Protein AF-A0A7J7GRZ1-F1 (afdb_monomer)

Foldseek 3Di:
DAQDKDWDWDQDPVRDIDIAIAGRHDPPDPRDHDDDPWDKPPWDWDQDPNDIDTDIDTDDPDDPPPDD

pLDDT: mean 86.42, std 11.25, range [49.72, 95.19]

Mean predicted aligned error: 6.76 Å

Solvent-accessible surface area (backbone atoms only — not comparable to full-atom values): 4569 Å² total; per-residue (Å²): 114,69,74,41,74,45,78,49,74,51,73,44,97,88,71,48,78,47,70,49,36,20,56,29,78,44,95,86,58,82,75,55,78,41,75,56,100,50,60,70,43,79,73,44,72,45,82,57,94,96,37,82,46,80,44,70,44,75,50,78,79,74,84,88,74,88,74,136

Secondary structure (DSSP, 8-state):
-TTEEEEEEEE-TTSPEEEEEEEE-SSS--------SS-EEEEEEEEETTEEEEEEEE----------

Organism: Camellia sinensis (NCBI:txid4442)

Radius of gyration: 15.09 Å; Cα contacts (8 Å, |Δi|>4): 113; chains: 1; bounding box: 50×25×29 Å

Nearest PDB structures (foldseek):
  7zt9-assembly1_D  TM=3.285E-01  e=3.002E+00  Homo sapiens
  7dzm-assembly1_E  TM=2.838E-01  e=9.381E+00  Homo sapiens
  5sws-assembly1_D  TM=2.691E-01  e=9.960E+00  Mus musculus

InterPro domains:
  IPR045265 AIR12, DOMON domain [PF04526] (1-61)

Structure (mmCIF, N/CA/C/O backbone):
data_AF-A0A7J7GRZ1-F1
#
_entry.id   AF-A0A7J7GRZ1-F1
#
loop_
_atom_site.group_PDB
_atom_site.id
_atom_site.type_symbol
_atom_site.label_atom_id
_atom_site.label_alt_id
_atom_site.label_comp_id
_atom_site.label_asym_id
_atom_site.label_entity_id
_atom_site.label_seq_id
_atom_site.pdbx_PDB_ins_code
_atom_site.Cartn_x
_atom_site.Cartn_y
_atom_site.Cartn_z
_atom_site.occupancy
_atom_site.B_iso_or_equiv
_atom_site.auth_seq_id
_atom_site.auth_comp_id
_atom_site.auth_asym_id
_atom_site.auth_atom_id
_atom_site.pdbx_PDB_model_num
ATOM 1 N N . MET A 1 1 ? -1.365 -1.658 -15.738 1.00 75.38 1 MET A N 1
ATOM 2 C CA . MET A 1 1 ? -0.267 -1.649 -16.728 1.00 75.38 1 MET A CA 1
ATOM 3 C C . MET A 1 1 ? 0.939 -2.293 -16.062 1.00 75.38 1 MET A C 1
ATOM 5 O O . MET A 1 1 ? 1.082 -2.136 -14.856 1.00 75.38 1 MET A O 1
ATOM 9 N N . VAL A 1 2 ? 1.749 -3.056 -16.793 1.00 85.81 2 VAL A N 1
ATOM 10 C CA . VAL A 1 2 ? 2.977 -3.648 -16.233 1.00 85.81 2 VAL A CA 1
ATOM 11 C C . VAL A 1 2 ? 4.007 -2.540 -15.966 1.00 85.81 2 VAL A C 1
ATOM 13 O O . VAL A 1 2 ? 4.087 -1.593 -16.745 1.00 85.81 2 VAL A O 1
ATOM 16 N N . GLY A 1 3 ? 4.7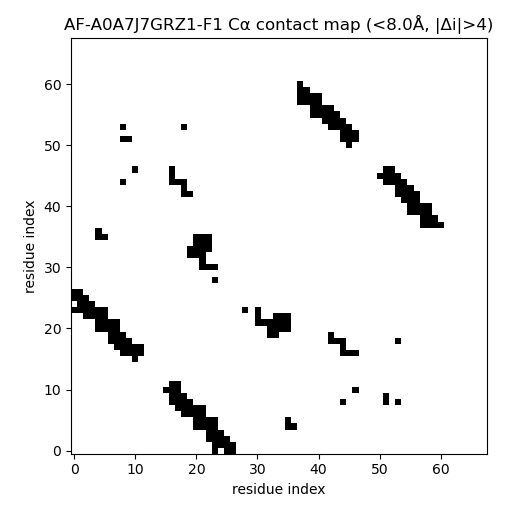43 -2.630 -14.858 1.00 85.06 3 GLY A N 1
ATOM 17 C CA . GLY A 1 3 ? 5.687 -1.619 -14.372 1.00 85.06 3 GLY A CA 1
ATOM 18 C C . GLY A 1 3 ? 5.062 -0.534 -13.486 1.00 85.06 3 GLY A C 1
ATOM 19 O O . GLY A 1 3 ? 5.708 0.470 -13.197 1.00 85.06 3 GLY A O 1
ATOM 20 N N . THR A 1 4 ? 3.800 -0.689 -13.065 1.00 89.88 4 THR A N 1
ATOM 21 C CA . THR A 1 4 ? 3.156 0.260 -12.137 1.00 89.88 4 THR A CA 1
ATOM 22 C C .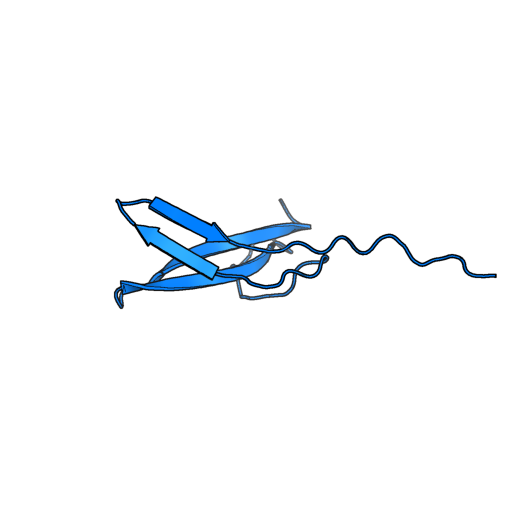 THR A 1 4 ? 3.595 -0.004 -10.699 1.00 89.88 4 THR A C 1
ATOM 24 O O . THR A 1 4 ? 3.613 -1.147 -10.249 1.00 89.88 4 THR A O 1
ATOM 27 N N . GLN A 1 5 ? 3.899 1.068 -9.973 1.00 89.88 5 GLN A N 1
ATOM 28 C CA . GLN A 1 5 ? 4.239 1.051 -8.552 1.00 89.88 5 GLN A CA 1
ATOM 29 C C . GLN A 1 5 ? 3.015 1.464 -7.737 1.00 89.88 5 GLN A C 1
ATOM 31 O O . GLN A 1 5 ? 2.361 2.453 -8.074 1.00 89.88 5 GLN A O 1
ATOM 36 N N . VAL A 1 6 ? 2.679 0.696 -6.700 1.00 91.06 6 VAL A N 1
ATOM 37 C CA . VAL A 1 6 ? 1.404 0.829 -5.985 1.00 91.06 6 VAL A CA 1
ATOM 38 C C . VAL A 1 6 ? 1.625 0.797 -4.475 1.00 91.06 6 VAL A C 1
ATOM 40 O O . VAL A 1 6 ? 2.425 0.015 -3.965 1.00 91.06 6 VAL A O 1
ATOM 43 N N . ILE A 1 7 ? 0.869 1.630 -3.759 1.00 93.19 7 ILE A N 1
ATOM 44 C CA . ILE A 1 7 ? 0.676 1.530 -2.311 1.00 93.19 7 ILE A CA 1
ATOM 45 C C . ILE A 1 7 ? -0.738 1.007 -2.084 1.00 93.19 7 ILE A C 1
ATOM 47 O O . ILE A 1 7 ? -1.700 1.571 -2.609 1.00 93.19 7 ILE A O 1
ATOM 51 N N . ILE A 1 8 ? -0.862 -0.076 -1.325 1.00 93.12 8 ILE A N 1
ATOM 52 C CA . ILE A 1 8 ? -2.135 -0.730 -1.032 1.00 93.12 8 ILE A CA 1
ATOM 53 C C . ILE A 1 8 ? -2.453 -0.522 0.437 1.00 93.12 8 ILE A C 1
ATOM 55 O O . ILE A 1 8 ? -1.604 -0.760 1.291 1.00 93.12 8 ILE A O 1
ATOM 59 N N . ALA A 1 9 ? -3.692 -0.128 0.727 1.00 94.69 9 ALA A N 1
ATOM 60 C CA . ALA A 1 9 ? -4.234 -0.136 2.074 1.00 94.69 9 ALA A CA 1
ATOM 61 C C . ALA A 1 9 ? -5.647 -0.720 2.076 1.00 94.69 9 ALA A C 1
ATOM 63 O O . ALA A 1 9 ? -6.474 -0.361 1.237 1.00 94.69 9 ALA A O 1
ATOM 64 N N . TYR A 1 10 ? -5.921 -1.619 3.017 1.00 93.44 10 TYR A N 1
ATOM 65 C CA . TYR A 1 10 ? -7.247 -2.200 3.215 1.00 93.44 10 TYR A CA 1
ATOM 66 C C . TYR A 1 10 ? -7.447 -2.617 4.670 1.00 93.44 10 TYR A C 1
ATOM 68 O O . TYR A 1 10 ? -6.487 -2.835 5.413 1.00 93.44 10 TYR A O 1
ATOM 76 N N . GLN A 1 11 ? -8.709 -2.744 5.068 1.00 93.75 11 GLN A N 1
ATOM 77 C CA . GLN A 1 11 ? -9.065 -3.284 6.370 1.00 93.75 11 GLN A CA 1
ATOM 78 C C . GLN A 1 11 ? -9.117 -4.809 6.295 1.00 93.75 11 GLN A C 1
ATOM 80 O O . GLN A 1 11 ? -9.818 -5.382 5.458 1.00 93.75 11 GLN A O 1
ATOM 85 N N . LYS A 1 12 ? -8.353 -5.474 7.157 1.00 92.00 12 LYS A N 1
ATOM 86 C CA . LYS A 1 12 ? -8.394 -6.926 7.301 1.00 92.00 12 LYS A CA 1
ATOM 87 C C . LYS A 1 12 ? -9.710 -7.350 7.971 1.00 92.00 12 LYS A C 1
ATOM 89 O O . LYS A 1 12 ? -10.313 -6.562 8.701 1.00 92.00 12 LYS A O 1
ATOM 94 N N . PRO A 1 13 ? -10.143 -8.610 7.796 1.00 91.75 13 PRO A N 1
ATOM 95 C CA . PRO A 1 13 ? -11.344 -9.128 8.456 1.00 91.75 13 PRO A CA 1
ATOM 96 C C . PRO A 1 13 ? -11.292 -9.078 9.991 1.00 91.75 13 PRO A C 1
ATOM 98 O O . PRO A 1 13 ? -12.333 -9.084 10.637 1.00 91.75 13 PRO A O 1
ATOM 101 N N . ASP A 1 14 ? -10.092 -9.022 10.575 1.00 91.00 14 ASP A N 1
ATOM 102 C CA . ASP A 1 14 ? -9.864 -8.863 12.018 1.00 91.00 14 ASP A CA 1
ATOM 103 C C . ASP A 1 14 ? -10.062 -7.413 12.515 1.00 91.00 14 ASP A C 1
ATOM 105 O O . ASP A 1 14 ? -9.908 -7.136 13.703 1.00 91.00 14 ASP A O 1
ATOM 109 N N . GLY A 1 15 ? -10.415 -6.488 11.616 1.00 87.38 15 GLY A N 1
ATOM 110 C CA . GLY A 1 15 ? -10.631 -5.071 11.896 1.00 87.38 15 GLY A CA 1
ATOM 111 C C . GLY A 1 15 ? -9.356 -4.227 11.874 1.00 87.38 15 GLY A C 1
ATOM 112 O O . GLY A 1 15 ? -9.456 -2.998 11.873 1.00 87.38 15 GLY A O 1
ATOM 113 N N . ASN A 1 16 ? -8.177 -4.851 11.810 1.00 90.69 16 ASN A N 1
ATOM 114 C CA . ASN A 1 16 ? -6.904 -4.150 11.758 1.00 90.69 16 ASN A CA 1
ATOM 115 C C . ASN A 1 16 ? -6.603 -3.649 10.339 1.00 90.69 16 ASN A C 1
ATOM 117 O O . ASN A 1 16 ? -7.100 -4.177 9.343 1.00 90.69 16 ASN A O 1
ATOM 121 N N . MET A 1 17 ? -5.753 -2.633 10.226 1.00 94.06 17 MET A N 1
ATOM 122 C CA . MET A 1 17 ? -5.379 -2.088 8.925 1.00 94.06 17 MET A CA 1
ATOM 123 C C . MET A 1 17 ? -4.123 -2.759 8.369 1.00 94.06 17 MET A C 1
ATOM 125 O O . MET A 1 17 ? -3.137 -2.960 9.077 1.00 94.06 17 MET A O 1
ATOM 129 N N . ALA A 1 18 ? -4.153 -3.087 7.079 1.00 93.94 18 ALA A N 1
ATOM 130 C CA . ALA A 1 18 ? -2.983 -3.473 6.304 1.00 93.94 18 ALA A CA 1
ATOM 131 C C . ALA A 1 18 ? -2.546 -2.292 5.437 1.00 93.94 18 ALA A C 1
ATOM 133 O O . ALA A 1 18 ? -3.390 -1.656 4.804 1.00 93.94 18 ALA A O 1
ATOM 134 N N . VAL A 1 19 ? -1.241 -2.037 5.371 1.00 95.19 19 VAL A N 1
ATOM 135 C CA . VAL A 1 19 ? -0.647 -1.134 4.387 1.00 95.19 19 VAL A CA 1
ATOM 136 C C . VAL A 1 19 ? 0.696 -1.690 3.945 1.00 95.19 19 VAL A C 1
ATOM 138 O O . VAL A 1 19 ? 1.482 -2.120 4.784 1.00 95.19 19 VAL A O 1
ATOM 141 N N . TYR A 1 20 ? 0.937 -1.722 2.640 1.00 94.31 20 TYR A N 1
ATOM 142 C CA . TYR A 1 20 ? 2.212 -2.156 2.076 1.00 94.31 20 TYR A CA 1
ATOM 143 C C . TYR A 1 20 ? 2.370 -1.664 0.638 1.00 94.31 20 TYR A C 1
ATOM 145 O O . TYR A 1 20 ? 1.433 -1.161 0.009 1.00 94.31 20 TYR A O 1
ATOM 153 N N . THR A 1 21 ? 3.577 -1.810 0.109 1.00 94.19 21 THR A N 1
ATOM 154 C CA . THR A 1 21 ? 3.918 -1.481 -1.273 1.00 94.19 21 THR A CA 1
ATOM 155 C C . THR A 1 21 ? 3.951 -2.725 -2.153 1.00 94.19 21 THR A C 1
ATOM 157 O O . THR A 1 21 ? 4.218 -3.825 -1.677 1.00 94.19 21 THR A O 1
ATOM 160 N N . THR A 1 22 ? 3.685 -2.568 -3.448 1.00 92.62 22 THR A N 1
ATOM 161 C CA . THR A 1 22 ? 3.836 -3.648 -4.431 1.00 92.62 22 THR A CA 1
ATOM 162 C C . THR A 1 22 ? 4.142 -3.098 -5.824 1.00 92.62 22 THR A C 1
ATOM 164 O O . THR A 1 22 ? 3.731 -1.986 -6.180 1.00 92.62 22 THR A O 1
ATOM 167 N N . SER A 1 23 ? 4.854 -3.888 -6.624 1.00 90.88 23 SER A N 1
ATOM 168 C CA . SER A 1 23 ? 5.082 -3.652 -8.047 1.00 90.88 23 SER A CA 1
ATOM 169 C C . SER A 1 23 ? 4.180 -4.558 -8.886 1.00 90.88 23 SER A C 1
ATOM 171 O O . SER A 1 23 ? 4.016 -5.752 -8.635 1.00 90.88 23 SER A O 1
ATOM 173 N N . VAL A 1 24 ? 3.556 -3.988 -9.915 1.00 89.75 24 VAL A N 1
ATOM 174 C CA . VAL A 1 24 ? 2.755 -4.748 -10.880 1.00 89.75 24 VAL A CA 1
ATOM 175 C C . VAL A 1 24 ? 3.641 -5.110 -12.063 1.00 89.75 24 VAL A C 1
ATOM 177 O O . VAL A 1 24 ? 3.676 -4.391 -13.056 1.00 89.75 24 VAL A O 1
ATOM 180 N N . ASP A 1 25 ? 4.346 -6.234 -11.967 1.00 86.81 25 ASP A N 1
ATOM 181 C CA . ASP A 1 25 ? 5.322 -6.664 -12.986 1.00 86.81 25 ASP A CA 1
ATOM 182 C C . ASP A 1 25 ? 4.726 -7.597 -14.053 1.00 86.81 25 ASP A C 1
ATOM 184 O O . ASP A 1 25 ? 5.349 -7.893 -15.071 1.00 86.81 25 ASP A O 1
ATOM 188 N N . SER A 1 26 ? 3.487 -8.047 -13.859 1.00 87.19 26 SER A N 1
ATOM 189 C CA . SER A 1 26 ? 2.738 -8.816 -14.851 1.00 87.19 26 SER A CA 1
ATOM 190 C C . SER A 1 26 ? 1.230 -8.609 -14.691 1.00 87.19 26 SER A C 1
ATOM 192 O O . SER A 1 26 ? 0.762 -8.078 -13.683 1.00 87.19 26 SER A O 1
ATOM 194 N N . TYR A 1 27 ? 0.449 -9.044 -15.683 1.00 84.69 27 TYR A N 1
ATOM 195 C CA . TYR A 1 27 ? -1.014 -9.081 -15.574 1.00 84.69 27 TYR A CA 1
ATOM 196 C C . TYR A 1 27 ? -1.515 -10.167 -14.613 1.00 84.69 27 TYR A C 1
ATOM 198 O O . TYR A 1 27 ? -2.609 -10.042 -14.072 1.00 84.69 27 TYR A O 1
ATOM 206 N N . ALA A 1 28 ? -0.707 -11.198 -14.358 1.00 87.38 28 ALA A N 1
ATOM 207 C CA . ALA A 1 28 ? -0.949 -12.191 -13.319 1.00 87.38 28 ALA A CA 1
ATOM 208 C C . ALA A 1 28 ? -0.335 -11.712 -11.990 1.00 87.38 28 ALA A C 1
ATOM 210 O O . ALA A 1 28 ? 0.542 -12.363 -11.424 1.00 87.38 28 ALA A O 1
ATOM 211 N N . THR A 1 29 ? -0.745 -10.532 -11.516 1.00 84.25 29 THR A N 1
ATOM 212 C CA . THR A 1 29 ? -0.264 -9.999 -10.234 1.00 84.25 29 THR A CA 1
ATOM 213 C C . THR A 1 29 ? -1.080 -10.552 -9.070 1.00 84.25 29 THR A C 1
ATOM 215 O O . THR A 1 29 ? -2.305 -10.623 -9.132 1.00 84.25 29 THR A O 1
ATOM 218 N N . GLN A 1 30 ? -0.393 -10.923 -7.992 1.00 87.06 30 GLN A N 1
ATOM 219 C CA . GLN A 1 30 ? -1.009 -11.292 -6.713 1.00 87.06 30 GLN A CA 1
ATOM 220 C C . GLN A 1 30 ? -1.002 -10.123 -5.718 1.00 87.06 30 GLN A C 1
ATOM 222 O O . GLN A 1 30 ? -1.401 -10.305 -4.573 1.00 87.06 30 GLN A O 1
ATOM 227 N N . LEU A 1 31 ? -0.531 -8.940 -6.149 1.00 88.94 31 LEU A N 1
ATOM 228 C CA . LEU A 1 31 ? -0.331 -7.763 -5.297 1.00 88.94 31 LEU A CA 1
ATOM 229 C C . LEU A 1 31 ? 0.464 -8.102 -4.029 1.00 88.94 31 LEU A C 1
ATOM 231 O O . LEU A 1 31 ? 0.166 -7.621 -2.943 1.00 88.94 31 LEU A O 1
ATOM 235 N N . GLN A 1 32 ? 1.458 -8.978 -4.168 1.00 88.94 32 GLN A N 1
ATOM 236 C CA . GLN A 1 32 ? 2.295 -9.390 -3.054 1.00 88.94 32 GLN A CA 1
ATOM 237 C C . GLN A 1 32 ? 3.129 -8.203 -2.564 1.00 88.94 32 GLN A C 1
ATOM 239 O O . GLN A 1 32 ? 3.606 -7.403 -3.371 1.00 88.94 32 GLN A O 1
ATOM 244 N N . GLU A 1 33 ? 3.311 -8.105 -1.249 1.00 91.19 33 GLU A N 1
ATOM 245 C CA . GLU A 1 33 ? 4.185 -7.103 -0.646 1.00 91.19 33 GLU A CA 1
ATOM 246 C C . GLU A 1 33 ? 5.589 -7.158 -1.263 1.00 91.19 33 GLU A C 1
ATOM 248 O O . GLU A 1 33 ? 6.202 -8.221 -1.383 1.00 91.19 33 GLU A O 1
ATOM 253 N N . GLY A 1 34 ? 6.075 -5.995 -1.684 1.00 88.19 34 GLY A N 1
ATOM 254 C CA . GLY A 1 34 ? 7.338 -5.843 -2.382 1.00 88.19 34 GLY A CA 1
ATOM 255 C C . GLY A 1 34 ? 7.811 -4.395 -2.387 1.00 88.19 34 GLY A C 1
ATOM 256 O O . GLY A 1 34 ? 7.067 -3.465 -2.075 1.00 88.19 34 GLY A O 1
ATOM 257 N N . ASN A 1 35 ? 9.074 -4.199 -2.747 1.00 86.19 35 ASN A N 1
ATOM 258 C CA . ASN A 1 35 ? 9.690 -2.878 -2.735 1.00 86.19 35 ASN A CA 1
ATOM 259 C C . ASN A 1 35 ? 9.358 -2.091 -4.004 1.00 86.19 35 ASN A C 1
ATOM 261 O O . ASN A 1 35 ? 9.263 -2.647 -5.097 1.00 86.19 35 ASN A O 1
ATOM 265 N N . LEU A 1 36 ? 9.235 -0.775 -3.851 1.00 88.12 36 LEU A N 1
ATOM 266 C CA . LEU A 1 36 ? 9.161 0.153 -4.974 1.00 88.12 36 LEU A CA 1
ATOM 267 C C . LEU A 1 36 ? 10.574 0.510 -5.454 1.00 88.12 36 LEU A C 1
ATOM 269 O O . LEU A 1 36 ? 11.558 0.360 -4.731 1.00 88.12 36 LEU A O 1
ATOM 273 N N . SER A 1 37 ? 10.678 1.006 -6.685 1.00 85.88 37 SER A N 1
ATOM 274 C CA . SER A 1 37 ? 11.937 1.502 -7.251 1.00 85.88 37 SER A CA 1
ATOM 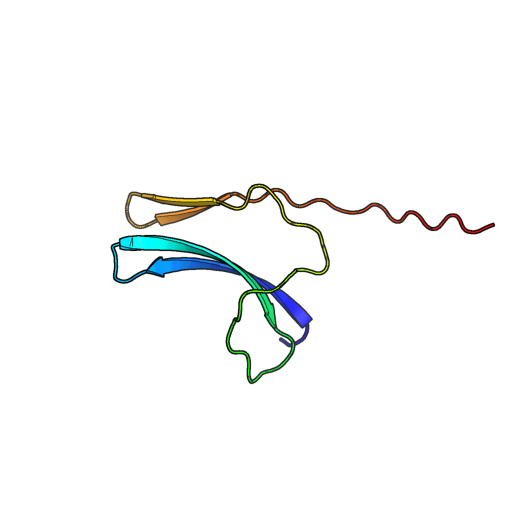275 C C . SER A 1 37 ? 12.452 2.749 -6.530 1.00 85.88 37 SER A C 1
ATOM 277 O O . SER A 1 37 ? 13.629 3.079 -6.649 1.00 85.88 37 SER A O 1
ATOM 279 N N . PHE A 1 38 ? 11.583 3.441 -5.790 1.00 84.38 38 PHE A N 1
ATOM 280 C CA . PHE A 1 38 ? 11.949 4.511 -4.871 1.00 84.38 38 PHE A CA 1
ATOM 281 C C . PHE A 1 38 ? 11.732 4.073 -3.416 1.00 84.38 38 PHE A C 1
ATOM 283 O O . PHE A 1 38 ? 10.737 3.405 -3.118 1.00 84.38 38 PHE A O 1
ATOM 290 N N . PRO A 1 39 ? 12.630 4.457 -2.495 1.00 87.19 39 PRO A N 1
ATOM 291 C CA . PRO A 1 39 ? 12.451 4.170 -1.084 1.00 87.19 39 PRO A CA 1
ATOM 292 C C . PRO A 1 39 ? 11.204 4.872 -0.532 1.00 87.19 39 PRO A C 1
ATOM 294 O O . PRO A 1 39 ? 11.010 6.080 -0.709 1.00 87.19 39 PRO A O 1
ATOM 297 N N . VAL A 1 40 ? 10.373 4.092 0.160 1.00 89.25 40 VAL A N 1
ATOM 298 C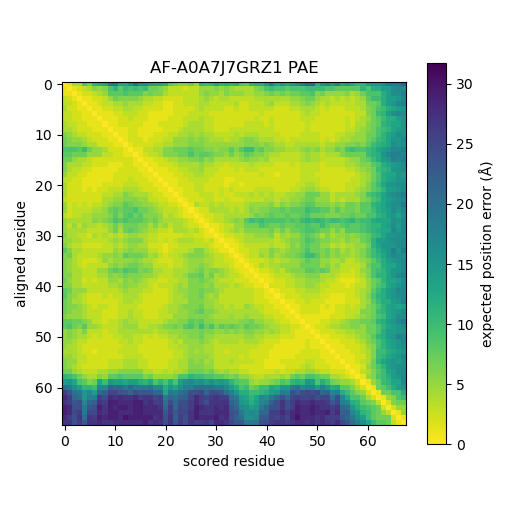 CA . VAL A 1 40 ? 9.215 4.566 0.922 1.00 89.25 40 VAL A CA 1
ATOM 299 C C . VAL A 1 40 ? 9.456 4.250 2.393 1.00 89.25 40 VAL A C 1
ATOM 301 O O . VAL A 1 40 ? 9.757 3.109 2.737 1.00 89.25 40 VAL A O 1
ATOM 304 N N . SER A 1 41 ? 9.325 5.254 3.255 1.00 90.19 41 SER A N 1
ATOM 305 C CA . SER A 1 41 ? 9.433 5.112 4.710 1.00 90.19 41 SER A CA 1
ATOM 306 C C . SER A 1 41 ? 8.185 5.639 5.412 1.00 90.19 41 SER A C 1
ATOM 308 O O . SER A 1 41 ? 7.308 6.238 4.786 1.00 90.19 41 SER A O 1
ATOM 310 N N . ASP A 1 42 ? 8.103 5.389 6.722 1.00 91.56 42 ASP A N 1
ATOM 311 C CA . ASP A 1 42 ? 7.039 5.896 7.602 1.00 91.56 42 ASP A CA 1
ATOM 312 C C . ASP A 1 42 ? 5.623 5.534 7.123 1.00 91.56 42 ASP A C 1
ATOM 314 O O . ASP A 1 42 ? 4.659 6.278 7.321 1.00 91.56 42 ASP A O 1
ATOM 318 N N . LEU A 1 43 ? 5.506 4.373 6.468 1.00 93.06 43 LEU A N 1
ATOM 319 C CA . LEU A 1 43 ? 4.260 3.898 5.891 1.00 93.06 43 LEU A CA 1
ATOM 320 C C . LEU A 1 43 ? 3.277 3.534 7.006 1.00 93.06 43 LEU A C 1
ATOM 322 O O . LEU A 1 43 ? 3.514 2.627 7.803 1.00 93.06 43 LEU A O 1
ATOM 326 N N . SER A 1 44 ? 2.156 4.242 7.051 1.00 93.44 44 SER A N 1
ATOM 327 C CA . SER A 1 44 ? 1.092 4.003 8.019 1.00 93.44 44 SER A CA 1
ATOM 328 C C . SER A 1 44 ? -0.274 4.282 7.410 1.00 93.44 44 SER A C 1
ATOM 330 O O . SER A 1 44 ? -0.411 4.881 6.341 1.00 93.44 44 SER A O 1
ATOM 332 N N . THR A 1 45 ? -1.312 3.792 8.077 1.00 94.94 45 THR A N 1
ATOM 333 C CA . THR A 1 45 ? -2.684 3.879 7.588 1.00 94.94 45 THR A CA 1
ATOM 334 C C . THR A 1 45 ? -3.643 4.113 8.743 1.00 94.94 45 THR A C 1
ATOM 336 O O . THR A 1 45 ? -3.473 3.561 9.830 1.00 94.94 45 THR A O 1
ATOM 339 N N . LEU A 1 46 ? -4.673 4.912 8.491 1.00 93.75 46 LEU A N 1
ATOM 340 C CA . LEU A 1 46 ? -5.748 5.197 9.430 1.00 93.75 46 LEU A CA 1
ATOM 341 C C . LEU A 1 46 ? -7.089 4.935 8.755 1.00 93.75 46 LEU A C 1
ATOM 343 O O . LEU A 1 46 ? -7.338 5.431 7.657 1.00 93.75 46 LEU A O 1
ATOM 347 N N . PHE A 1 47 ?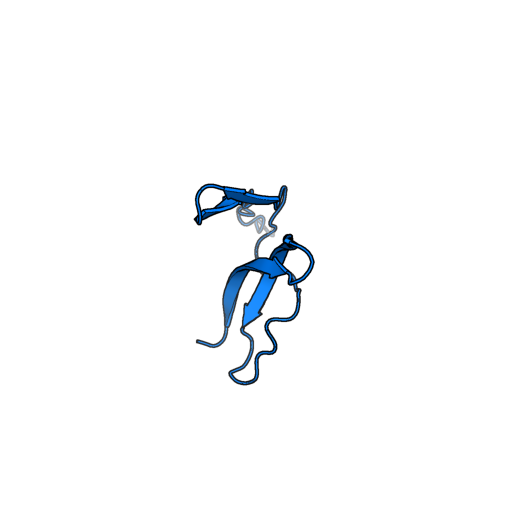 -7.960 4.195 9.435 1.00 92.75 47 PHE A N 1
ATOM 348 C CA . PHE A 1 47 ? -9.356 4.060 9.045 1.00 92.75 47 PHE A CA 1
ATOM 349 C C . PHE A 1 47 ? -10.240 4.829 10.021 1.00 92.75 47 PHE A C 1
ATOM 351 O O . PHE A 1 47 ? -10.276 4.515 11.209 1.00 92.75 47 PHE A O 1
ATOM 358 N N . ALA A 1 48 ? -10.915 5.865 9.531 1.00 92.81 48 ALA A N 1
ATOM 359 C CA . ALA A 1 48 ? -11.800 6.700 10.335 1.00 92.81 48 ALA A CA 1
ATOM 360 C C . ALA A 1 48 ? -12.916 7.283 9.466 1.00 92.81 48 ALA A C 1
ATOM 362 O O . ALA A 1 48 ? -12.649 7.768 8.368 1.00 92.81 48 ALA A O 1
ATOM 363 N N . ASN A 1 49 ? -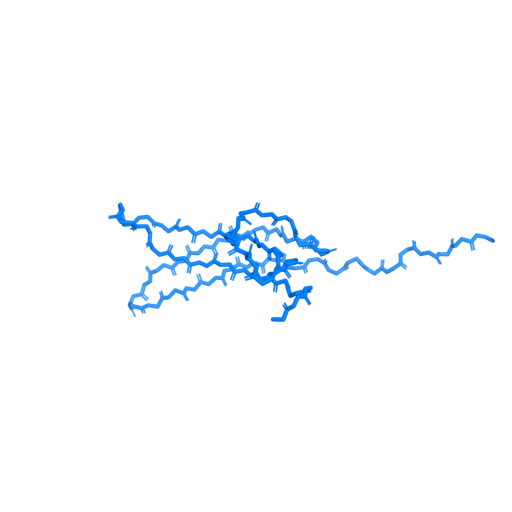14.152 7.287 9.978 1.00 93.00 49 ASN A N 1
ATOM 364 C CA . ASN A 1 49 ? -15.334 7.806 9.274 1.00 93.00 49 A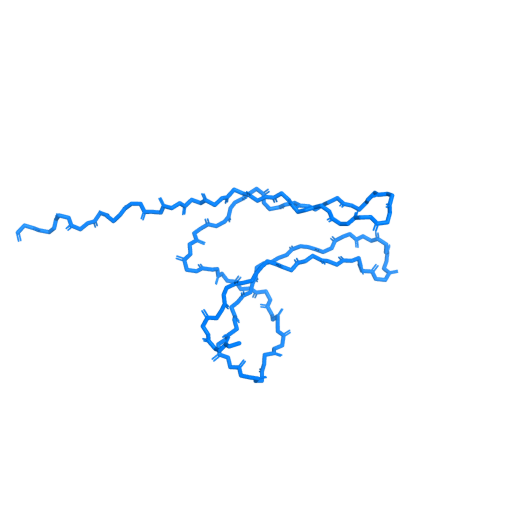SN A CA 1
ATOM 365 C C . ASN A 1 49 ? -15.489 7.219 7.857 1.00 93.00 49 ASN A C 1
ATOM 367 O O . ASN A 1 49 ? -15.639 7.972 6.897 1.00 93.00 49 ASN A O 1
ATOM 371 N N . ASP A 1 50 ? -15.354 5.897 7.722 1.00 91.31 50 ASP A N 1
ATOM 372 C CA . ASP A 1 50 ? -15.437 5.177 6.441 1.00 91.31 50 ASP A CA 1
ATOM 373 C C . ASP A 1 50 ? -14.390 5.601 5.392 1.00 91.31 50 ASP A C 1
ATOM 375 O O . ASP A 1 50 ? -14.550 5.372 4.192 1.00 91.31 50 ASP A O 1
ATOM 379 N N . LYS A 1 51 ? -13.283 6.214 5.832 1.00 93.44 51 LYS A N 1
ATOM 380 C CA . LYS A 1 51 ? -12.176 6.648 4.972 1.00 93.44 51 LYS A CA 1
ATOM 381 C C . LYS A 1 51 ? -10.888 5.954 5.375 1.00 93.44 51 LYS A C 1
ATOM 383 O O . LYS A 1 51 ? -10.551 5.901 6.555 1.00 93.44 51 LYS A O 1
ATOM 388 N N . ILE A 1 52 ? -10.144 5.495 4.373 1.00 94.25 52 ILE A N 1
ATOM 389 C CA . ILE A 1 52 ? -8.767 5.026 4.524 1.00 94.25 52 ILE A CA 1
ATOM 390 C C . ILE A 1 52 ? -7.837 6.187 4.168 1.00 94.25 52 ILE A C 1
ATOM 392 O O . ILE A 1 52 ? -7.928 6.750 3.076 1.00 94.25 52 ILE A O 1
ATOM 396 N N . ILE A 1 53 ? -6.958 6.552 5.095 1.00 94.88 53 ILE A N 1
ATOM 397 C CA . ILE A 1 53 ? -5.934 7.583 4.922 1.00 94.88 53 ILE A CA 1
ATOM 398 C C . ILE A 1 53 ? -4.577 6.896 4.981 1.00 94.88 53 ILE A C 1
ATOM 400 O O . ILE A 1 53 ? -4.285 6.206 5.954 1.00 94.88 53 ILE A O 1
ATOM 404 N N . ILE A 1 54 ? -3.755 7.101 3.954 1.00 94.81 54 ILE A N 1
ATOM 405 C CA . ILE A 1 54 ? -2.408 6.537 3.854 1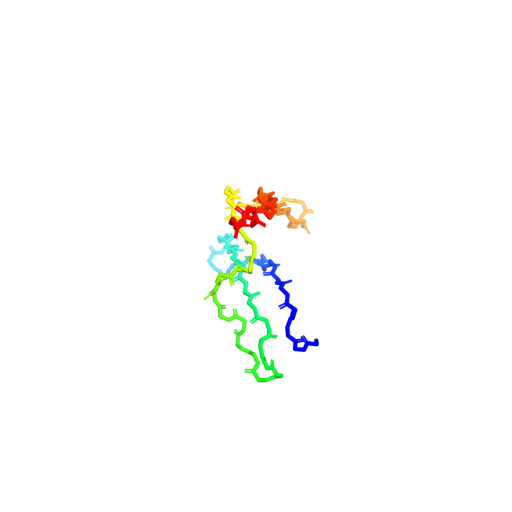.00 94.81 54 ILE A CA 1
ATOM 406 C C . ILE A 1 54 ? -1.400 7.658 4.084 1.00 94.81 54 ILE A C 1
ATOM 408 O O . ILE A 1 54 ? -1.470 8.698 3.426 1.00 94.81 54 ILE A O 1
ATOM 412 N N . PHE A 1 55 ? -0.453 7.430 4.988 1.00 95.00 55 PHE A N 1
ATOM 413 C CA . PHE A 1 55 ? 0.690 8.306 5.215 1.00 95.00 55 PHE A CA 1
ATOM 414 C C . PHE A 1 55 ? 1.950 7.579 4.765 1.00 95.00 55 PHE A C 1
ATOM 416 O O . PHE A 1 55 ? 2.166 6.426 5.133 1.00 95.00 55 PHE A O 1
ATOM 423 N N . ALA A 1 56 ? 2.757 8.242 3.945 1.00 92.81 56 ALA A N 1
ATOM 424 C CA . ALA A 1 56 ? 3.996 7.692 3.422 1.00 92.81 56 ALA A CA 1
ATOM 425 C C . ALA A 1 56 ? 4.988 8.822 3.145 1.00 92.81 56 ALA A C 1
ATOM 427 O O . ALA A 1 56 ? 4.610 9.870 2.612 1.00 92.81 56 ALA A O 1
ATOM 428 N N . THR A 1 57 ? 6.258 8.581 3.450 1.00 92.44 57 THR A N 1
ATOM 429 C CA . THR A 1 57 ? 7.369 9.449 3.062 1.00 92.44 57 THR A CA 1
ATOM 430 C C . THR A 1 57 ? 8.031 8.852 1.828 1.00 92.44 57 THR A C 1
ATOM 432 O O . THR A 1 57 ? 8.525 7.726 1.867 1.00 92.44 57 THR A O 1
ATOM 435 N N . ILE A 1 58 ? 8.054 9.600 0.725 1.00 90.12 58 ILE A N 1
ATOM 436 C CA . ILE A 1 58 ? 8.729 9.185 -0.509 1.00 90.12 58 ILE A CA 1
ATOM 437 C C . ILE A 1 58 ? 10.070 9.899 -0.581 1.00 90.12 58 ILE A C 1
ATOM 439 O O . ILE A 1 58 ? 10.129 11.129 -0.641 1.00 90.12 58 ILE A O 1
ATOM 443 N N . GLN A 1 59 ? 11.151 9.127 -0.605 1.00 85.69 59 GLN A N 1
ATOM 444 C CA . GLN A 1 59 ? 12.484 9.665 -0.819 1.00 85.69 59 GLN A CA 1
ATOM 445 C C . GLN A 1 59 ? 12.827 9.573 -2.304 1.00 85.69 59 GLN A C 1
ATOM 447 O O . GLN A 1 59 ? 13.010 8.492 -2.858 1.00 85.69 59 GLN A O 1
ATOM 452 N N . SER A 1 60 ? 12.931 10.726 -2.964 1.00 71.62 60 SER A N 1
ATOM 453 C CA . SER A 1 60 ? 13.505 10.782 -4.304 1.00 71.62 60 SER A CA 1
ATOM 454 C C . SER A 1 60 ? 15.021 10.773 -4.175 1.00 71.62 60 SER A C 1
ATOM 456 O O . SER A 1 60 ? 15.618 11.771 -3.769 1.00 71.62 60 SER A O 1
ATOM 458 N N . THR A 1 61 ? 15.663 9.669 -4.548 1.00 61.81 61 THR A N 1
ATOM 459 C CA . THR A 1 61 ? 17.110 9.662 -4.759 1.00 61.81 61 THR A CA 1
ATOM 460 C C . THR A 1 61 ? 17.410 10.593 -5.932 1.00 61.81 61 THR A C 1
ATOM 462 O O . THR A 1 61 ? 17.190 10.239 -7.089 1.00 61.81 61 THR A O 1
ATOM 465 N N . MET A 1 62 ? 17.874 11.817 -5.656 1.00 55.34 62 MET A N 1
ATOM 466 C CA . MET A 1 62 ? 18.535 12.601 -6.695 1.00 55.34 62 MET A CA 1
ATOM 467 C C . MET A 1 62 ? 19.741 11.796 -7.176 1.00 55.34 62 MET A C 1
ATOM 469 O O . MET A 1 62 ? 20.528 11.292 -6.378 1.00 55.34 62 MET A O 1
ATOM 473 N N . CYS A 1 63 ? 19.824 11.637 -8.491 1.00 51.75 63 CYS A N 1
ATOM 474 C CA . CYS A 1 63 ? 20.821 10.843 -9.186 1.00 51.75 63 CYS A CA 1
ATOM 475 C C . CYS A 1 63 ? 22.246 11.246 -8.759 1.00 51.75 63 CYS A C 1
ATOM 477 O O . CYS A 1 63 ? 22.752 12.284 -9.181 1.00 51.75 63 CYS A O 1
ATOM 479 N N . SER A 1 64 ? 22.913 10.421 -7.948 1.00 61.59 64 SER A N 1
ATOM 480 C CA . SER A 1 64 ? 24.366 10.468 -7.796 1.00 61.59 64 SER A CA 1
ATOM 481 C C . SER A 1 64 ? 24.988 9.616 -8.899 1.00 61.59 64 SER A C 1
ATOM 483 O O . SER A 1 64 ? 25.245 8.426 -8.720 1.00 61.59 64 SER A O 1
ATOM 485 N N . LYS A 1 65 ? 25.208 10.218 -10.066 1.00 57.75 65 LYS A N 1
ATOM 486 C CA . LYS A 1 65 ? 26.132 9.666 -11.060 1.00 57.75 65 LYS A CA 1
ATOM 487 C C . LYS A 1 65 ? 26.906 10.802 -11.712 1.00 57.75 65 LYS A C 1
ATOM 489 O O . LYS A 1 65 ? 26.725 11.125 -12.878 1.00 57.75 65 LYS A O 1
ATOM 494 N N . MET A 1 66 ? 27.745 11.437 -10.898 1.00 60.62 66 MET 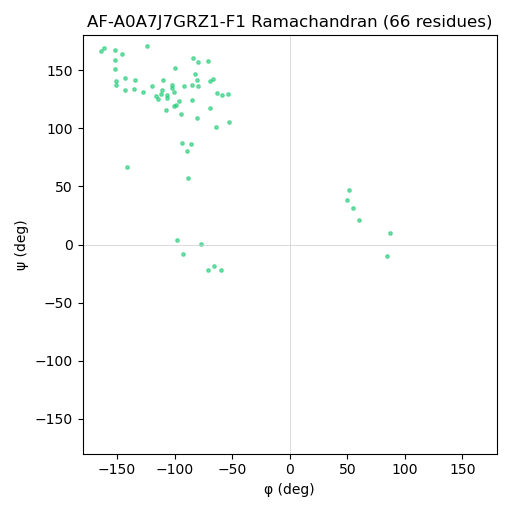A N 1
ATOM 495 C CA . MET A 1 66 ? 28.966 12.062 -11.389 1.00 60.62 66 MET A CA 1
ATOM 496 C C . MET A 1 66 ? 30.035 10.968 -11.312 1.00 60.62 66 MET A C 1
ATOM 498 O O . MET A 1 66 ? 30.738 10.860 -10.312 1.00 60.62 66 MET A O 1
ATOM 502 N N . ASP A 1 67 ? 30.049 10.077 -12.304 1.00 49.72 67 ASP A N 1
ATOM 503 C CA . ASP A 1 67 ? 31.209 9.209 -12.521 1.00 49.72 67 ASP A CA 1
ATOM 504 C C . ASP A 1 67 ? 32.282 10.012 -13.280 1.00 49.72 67 ASP A C 1
ATOM 506 O O . ASP A 1 67 ? 31.907 10.842 -14.116 1.00 49.72 67 ASP A O 1
ATOM 510 N N . PRO A 1 68 ? 33.573 9.822 -12.954 1.00 67.50 68 PRO A N 1
ATOM 511 C CA . PRO A 1 68 ? 34.693 10.607 -13.481 1.00 67.50 68 PRO A CA 1
ATOM 512 C C . PRO A 1 68 ? 34.968 10.399 -14.975 1.00 67.50 68 PRO A C 1
ATOM 514 O O . PRO A 1 68 ? 34.679 9.299 -15.501 1.00 67.50 68 PRO A O 1
#

Sequence (68 aa):
MVGTQVIIAYQKPDGNMAVYTTSVDSYATQLQEGNLSFPVSDLSTLFANDKIIIFATIQSTMCSKMDP